Protein AF-A0A5B1CAL4-F1 (afdb_monomer)

Radius of gyration: 16.88 Å; Cα contacts (8 Å, |Δi|>4): 52; chains: 1; bounding box: 39×28×40 Å

Sequence (77 aa):
MLHTWGRDPTVYHPHVHFVVPGGGVNKKLDRWQQTAENFLFDHGTACRVYKAKFADHLRELGLYDQVDASVWRRNGS

Organism: NCBI:txid406547

Structure (mmCIF, N/CA/C/O backbone):
data_AF-A0A5B1CAL4-F1
#
_entry.id   AF-A0A5B1CAL4-F1
#
loop_
_atom_site.group_PDB
_atom_site.id
_atom_site.type_symbol
_atom_site.label_atom_id
_atom_site.label_alt_id
_atom_site.label_comp_id
_atom_site.label_asym_id
_atom_site.label_entity_id
_atom_site.label_seq_id
_atom_site.pdbx_PDB_ins_code
_atom_site.Cartn_x
_atom_site.Cartn_y
_atom_site.Cartn_z
_atom_site.occupancy
_atom_site.B_iso_or_equiv
_atom_site.auth_seq_id
_atom_site.auth_comp_id
_atom_site.auth_asym_id
_atom_site.auth_atom_id
_atom_site.pdbx_PDB_model_num
ATOM 1 N N . MET A 1 1 ? -3.504 11.630 0.775 1.00 91.81 1 MET A N 1
ATOM 2 C CA . MET A 1 1 ? -2.896 12.785 0.084 1.00 91.81 1 MET A CA 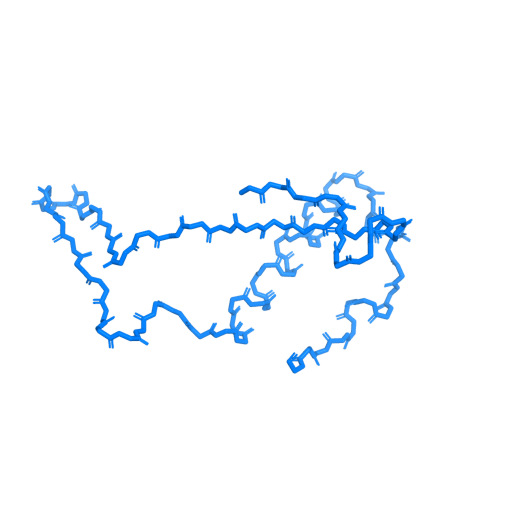1
ATOM 3 C C . MET A 1 1 ? -1.772 12.274 -0.793 1.00 91.81 1 MET A C 1
ATOM 5 O O . MET A 1 1 ? -0.954 11.523 -0.286 1.00 91.81 1 MET A O 1
ATOM 9 N N . LEU A 1 2 ? -1.763 12.615 -2.080 1.00 91.19 2 LEU A N 1
ATOM 10 C CA . LEU A 1 2 ? -0.673 12.277 -2.998 1.00 91.19 2 LEU A CA 1
ATOM 11 C C . LEU A 1 2 ? 0.315 13.444 -3.052 1.00 91.19 2 LEU A C 1
ATOM 13 O O . LEU A 1 2 ? -0.099 14.585 -3.241 1.00 91.19 2 LEU A O 1
ATOM 17 N N . HIS A 1 3 ? 1.600 13.138 -2.940 1.00 91.62 3 HIS A N 1
ATOM 18 C CA . HIS A 1 3 ? 2.697 14.055 -3.230 1.00 91.62 3 HIS A CA 1
ATOM 19 C C . HIS A 1 3 ? 3.570 13.466 -4.324 1.00 91.62 3 HIS A C 1
ATOM 21 O O . HIS A 1 3 ? 3.712 12.249 -4.396 1.00 91.62 3 HIS A O 1
ATOM 27 N N . THR A 1 4 ? 4.173 14.321 -5.147 1.00 90.94 4 THR A N 1
ATOM 28 C CA . THR A 1 4 ? 5.090 13.913 -6.225 1.00 90.94 4 THR A CA 1
ATOM 29 C C . THR A 1 4 ? 6.544 14.317 -5.972 1.00 90.94 4 THR A C 1
ATOM 31 O O . THR A 1 4 ? 7.407 14.017 -6.793 1.00 90.94 4 THR A O 1
ATOM 34 N N . TRP A 1 5 ? 6.832 14.942 -4.827 1.00 88.75 5 TRP A N 1
ATOM 35 C CA . TRP A 1 5 ? 8.158 15.407 -4.420 1.00 88.75 5 TRP A CA 1
ATOM 36 C C . TRP A 1 5 ? 8.484 14.994 -2.984 1.00 88.75 5 TRP A C 1
ATOM 38 O O . TRP A 1 5 ? 7.586 14.802 -2.166 1.00 88.75 5 TRP A O 1
ATOM 48 N N . GLY A 1 6 ? 9.778 14.861 -2.684 1.00 85.25 6 GLY A N 1
ATOM 49 C CA . GLY A 1 6 ? 10.288 14.586 -1.340 1.00 85.25 6 GLY A CA 1
ATOM 50 C C . GLY A 1 6 ? 10.699 15.862 -0.599 1.00 85.25 6 GLY A C 1
ATOM 51 O O . GLY A 1 6 ? 10.144 16.936 -0.813 1.00 85.25 6 GLY A O 1
ATOM 52 N N . ARG A 1 7 ? 11.713 15.754 0.272 1.00 86.62 7 ARG A N 1
ATOM 53 C CA . ARG A 1 7 ? 12.347 16.932 0.896 1.00 86.62 7 ARG A CA 1
ATOM 54 C C . ARG A 1 7 ? 13.005 17.836 -0.149 1.00 86.62 7 ARG A C 1
ATOM 56 O O . ARG A 1 7 ? 12.944 19.052 -0.018 1.00 86.62 7 ARG A O 1
ATOM 63 N N . ASP A 1 8 ? 13.641 17.230 -1.148 1.00 89.44 8 ASP A N 1
ATOM 64 C CA . ASP A 1 8 ? 14.131 17.931 -2.328 1.00 89.44 8 ASP A CA 1
ATOM 65 C C . ASP A 1 8 ? 13.001 17.989 -3.372 1.00 89.44 8 ASP A C 1
ATOM 67 O O . ASP A 1 8 ? 12.576 16.934 -3.858 1.00 89.44 8 ASP A O 1
ATOM 71 N N . PRO A 1 9 ? 12.488 19.186 -3.711 1.00 81.19 9 PRO A N 1
ATOM 72 C CA . PRO A 1 9 ? 11.392 19.339 -4.659 1.00 81.19 9 PRO A CA 1
ATOM 73 C C . PRO A 1 9 ? 11.771 18.992 -6.106 1.00 81.19 9 PRO A C 1
ATOM 75 O O . PRO A 1 9 ? 10.880 18.819 -6.934 1.00 81.19 9 PRO A O 1
ATOM 78 N N . THR A 1 10 ? 13.065 18.887 -6.425 1.00 88.62 10 THR A N 1
ATOM 79 C CA . THR A 1 10 ? 13.547 18.569 -7.779 1.00 88.62 10 THR A CA 1
ATOM 80 C C . THR A 1 10 ? 13.555 17.068 -8.076 1.00 88.62 10 THR A C 1
ATOM 82 O O . THR A 1 10 ? 13.570 16.663 -9.239 1.00 88.62 10 THR A O 1
ATOM 85 N N . VAL A 1 11 ? 13.502 16.228 -7.039 1.00 90.75 11 VAL A N 1
ATOM 86 C CA . VAL A 1 11 ? 13.499 14.769 -7.171 1.00 90.75 11 VAL A CA 1
ATOM 87 C C . VAL A 1 11 ? 12.062 14.266 -7.264 1.00 90.75 11 VAL A C 1
ATOM 89 O O . VAL A 1 11 ? 11.280 14.401 -6.319 1.00 90.75 11 VAL A O 1
ATOM 92 N N . TYR A 1 12 ? 11.726 13.625 -8.387 1.00 88.88 12 TYR A N 1
ATOM 93 C CA . TYR A 1 12 ? 10.437 12.955 -8.542 1.00 88.88 12 TYR A CA 1
ATOM 94 C C . TYR A 1 12 ? 10.326 11.792 -7.549 1.00 88.88 12 TYR A C 1
ATOM 96 O O . TYR A 1 12 ? 11.052 10.801 -7.634 1.00 88.88 12 TYR A O 1
ATOM 104 N N . HIS A 1 13 ? 9.423 11.935 -6.580 1.00 89.06 13 HIS A N 1
ATOM 105 C CA . HIS A 1 13 ? 9.264 10.997 -5.473 1.00 89.06 13 HIS A CA 1
ATOM 106 C C . HIS A 1 13 ? 7.783 10.843 -5.092 1.00 89.06 13 HIS A C 1
ATOM 108 O O . HIS A 1 13 ? 7.337 11.372 -4.063 1.00 89.06 13 HIS A O 1
ATOM 114 N N . PRO A 1 14 ? 6.991 10.148 -5.933 1.00 90.44 14 PRO A N 1
ATOM 115 C CA . PRO A 1 14 ? 5.574 9.963 -5.683 1.00 90.44 14 PRO A CA 1
ATOM 116 C C . PRO A 1 14 ? 5.334 9.119 -4.429 1.00 90.44 14 PRO A C 1
ATOM 118 O O . PRO A 1 14 ? 5.815 7.991 -4.323 1.00 90.44 14 PRO A O 1
ATOM 121 N N . HIS A 1 15 ? 4.566 9.656 -3.483 1.00 91.50 15 HIS A N 1
ATOM 122 C CA . HIS A 1 15 ? 4.167 8.959 -2.265 1.00 91.50 15 HIS A CA 1
ATOM 123 C C . HIS A 1 15 ? 2.774 9.394 -1.805 1.00 91.50 15 HIS A C 1
ATOM 125 O O . HIS A 1 15 ? 2.328 10.513 -2.063 1.00 91.50 15 HIS A O 1
ATOM 131 N N . VAL A 1 16 ? 2.069 8.494 -1.117 1.00 91.12 16 VAL A N 1
ATOM 132 C CA . VAL A 1 16 ? 0.703 8.733 -0.645 1.00 91.12 16 VAL A CA 1
ATOM 133 C C . VAL A 1 1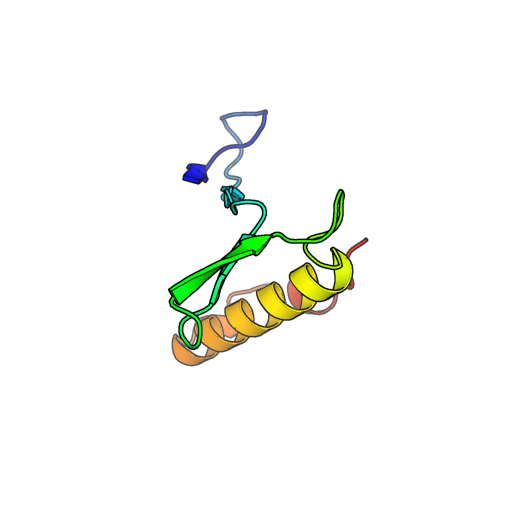6 ? 0.652 8.627 0.872 1.00 91.12 16 VAL A C 1
ATOM 135 O O . VAL A 1 16 ? 1.002 7.595 1.435 1.00 91.12 16 VAL A O 1
ATOM 138 N N . HIS A 1 17 ? 0.154 9.673 1.530 1.00 91.75 17 HIS A N 1
ATOM 139 C CA . HIS A 1 17 ? -0.205 9.632 2.947 1.00 91.75 17 HIS A CA 1
ATOM 140 C C . HIS A 1 17 ? -1.660 9.219 3.106 1.00 91.75 17 HIS A C 1
ATOM 142 O O . HIS A 1 17 ? -2.564 9.890 2.596 1.00 91.75 17 HIS A O 1
ATOM 148 N N . PHE A 1 18 ? -1.891 8.142 3.844 1.00 90.06 18 PHE A N 1
ATOM 149 C CA . PHE A 1 18 ? -3.224 7.723 4.256 1.00 90.06 18 PHE A CA 1
ATOM 150 C C . PHE A 1 18 ? -3.440 8.126 5.711 1.00 90.06 18 PHE A C 1
ATOM 152 O O . PHE A 1 18 ? -2.650 7.767 6.579 1.00 90.06 18 PHE A O 1
ATOM 159 N N . VAL A 1 19 ? -4.516 8.866 5.972 1.00 91.12 19 VAL A N 1
ATOM 160 C CA . VAL A 1 19 ? -4.967 9.151 7.336 1.00 91.12 19 VAL A CA 1
ATOM 161 C C . VAL A 1 19 ? -6.072 8.158 7.650 1.00 91.12 19 VAL A C 1
ATOM 163 O O . VAL A 1 19 ? -7.085 8.120 6.953 1.00 91.12 19 VAL A O 1
ATOM 166 N N . VAL A 1 20 ? -5.856 7.335 8.671 1.00 88.19 20 VAL A N 1
ATOM 167 C CA . VAL A 1 20 ? -6.814 6.320 9.110 1.00 88.19 20 VAL A CA 1
ATOM 168 C C . VAL A 1 20 ? -7.271 6.688 10.519 1.00 88.19 20 VAL A C 1
ATOM 170 O O . VAL A 1 20 ? -6.419 6.953 11.370 1.00 88.19 20 VAL A O 1
ATOM 173 N N . PRO A 1 21 ? -8.584 6.747 10.790 1.00 88.94 21 PRO A N 1
ATOM 174 C CA . PRO A 1 21 ? -9.061 6.998 12.141 1.00 88.94 21 PRO A CA 1
ATOM 175 C C . PRO A 1 21 ? -8.761 5.795 13.051 1.00 88.94 21 PRO A C 1
ATOM 177 O O . PRO A 1 21 ? -8.672 4.661 12.585 1.00 88.94 21 PRO A O 1
ATOM 180 N N . GLY A 1 22 ? -8.639 6.026 14.362 1.00 90.69 22 GLY A N 1
ATOM 181 C CA . GLY A 1 22 ? -8.357 4.992 15.375 1.00 90.69 22 GLY A CA 1
ATOM 182 C C . GLY A 1 22 ? -9.533 4.048 15.670 1.00 90.69 22 GLY A C 1
ATOM 183 O O . GLY A 1 22 ? -9.830 3.763 16.828 1.00 90.69 22 GLY A O 1
ATOM 184 N N . GLY A 1 23 ? -10.270 3.627 14.643 1.00 91.06 23 GLY A N 1
ATOM 185 C CA . GLY A 1 23 ? -11.455 2.783 14.746 1.00 91.06 23 GLY A CA 1
ATOM 186 C C . GLY A 1 23 ? -12.305 2.792 13.478 1.00 91.06 23 GLY A C 1
ATOM 187 O O . GLY A 1 23 ? -11.954 3.400 12.467 1.00 91.06 23 GLY A O 1
ATOM 188 N N . GLY A 1 24 ? -13.443 2.108 13.533 1.00 91.62 24 GLY A N 1
ATOM 189 C CA . GLY A 1 24 ? -14.394 2.049 12.430 1.00 91.62 24 GLY A CA 1
ATOM 190 C C . GLY A 1 24 ? -15.795 1.663 12.883 1.00 91.62 24 GLY A C 1
ATOM 191 O O . GLY A 1 24 ? -16.009 1.218 14.008 1.00 91.62 24 GLY A O 1
ATOM 192 N N . VAL A 1 25 ? -16.775 1.836 11.999 1.00 93.88 25 VAL A N 1
ATOM 193 C CA . VAL A 1 25 ? -18.167 1.483 12.298 1.00 93.88 25 VAL A CA 1
ATOM 194 C C . VAL A 1 25 ? -18.361 -0.026 12.166 1.00 93.88 25 VAL A C 1
ATOM 196 O O . VAL A 1 25 ? -18.151 -0.610 11.099 1.00 93.88 25 VAL A O 1
ATOM 199 N N . ASN A 1 26 ? -18.818 -0.663 13.241 1.00 91.69 26 ASN A N 1
ATOM 200 C CA . ASN A 1 26 ? -19.296 -2.033 13.200 1.00 91.69 26 ASN A CA 1
ATOM 201 C C . ASN A 1 26 ? -20.693 -2.056 12.572 1.00 91.69 26 ASN A C 1
ATOM 203 O O . ASN A 1 26 ? -21.686 -1.786 13.243 1.00 91.69 26 ASN A O 1
ATOM 207 N N . LYS A 1 27 ? -20.770 -2.431 11.291 1.00 89.56 27 LYS A N 1
ATOM 208 C CA . LYS A 1 27 ? -22.027 -2.466 10.522 1.00 89.56 27 LYS A CA 1
ATOM 209 C C . LYS A 1 27 ? -23.116 -3.367 11.119 1.00 89.56 27 LYS A C 1
ATOM 211 O O . LYS A 1 27 ? -24.279 -3.177 10.798 1.00 89.56 27 LYS A O 1
ATOM 216 N N . LYS A 1 28 ? -22.763 -4.359 11.948 1.00 92.38 28 LYS A N 1
ATOM 217 C CA . LYS A 1 28 ? -23.749 -5.245 12.592 1.00 92.38 28 LYS A CA 1
ATOM 218 C C . LYS A 1 28 ? -24.382 -4.614 13.829 1.00 92.38 28 LYS A C 1
ATOM 220 O O . LYS A 1 28 ? -25.513 -4.940 14.155 1.00 92.38 28 LYS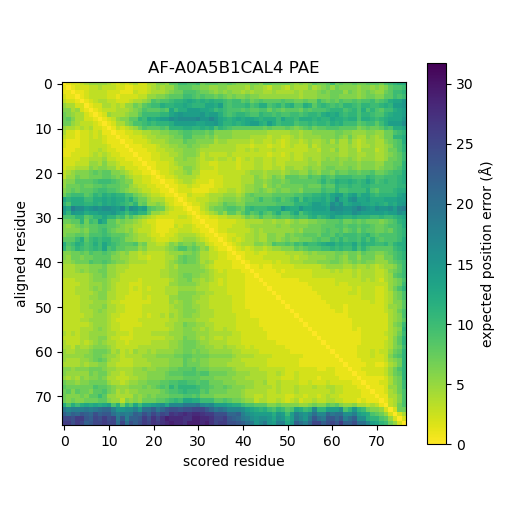 A O 1
ATOM 225 N N . LEU A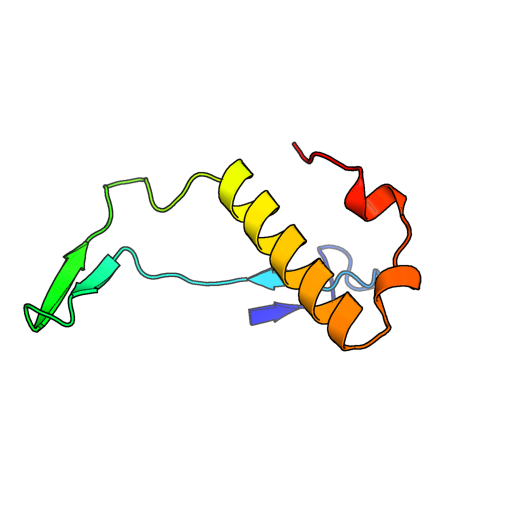 1 29 ? -23.628 -3.776 14.537 1.00 89.44 29 LEU A N 1
ATOM 226 C CA . LEU A 1 29 ? -24.027 -3.191 15.821 1.00 89.44 29 LEU A CA 1
ATOM 227 C C . LEU A 1 29 ? -24.318 -1.689 15.724 1.00 89.44 29 LEU A C 1
ATOM 229 O O . LEU A 1 29 ? -24.599 -1.077 16.748 1.00 89.44 29 LEU A O 1
ATOM 233 N N . ASP A 1 30 ? -24.177 -1.121 14.524 1.00 93.75 30 ASP A N 1
ATOM 234 C CA . ASP A 1 30 ? -24.289 0.305 14.209 1.00 93.75 30 ASP A CA 1
ATOM 235 C C . ASP A 1 30 ? -23.572 1.210 15.225 1.00 93.75 30 ASP A C 1
ATOM 237 O O . ASP A 1 30 ? -24.094 2.194 15.742 1.00 93.75 30 ASP A O 1
ATOM 241 N N . ARG A 1 31 ? -22.349 0.811 15.587 1.00 95.00 31 ARG A N 1
ATOM 242 C CA . ARG A 1 31 ? -21.572 1.444 16.656 1.00 95.00 31 ARG A C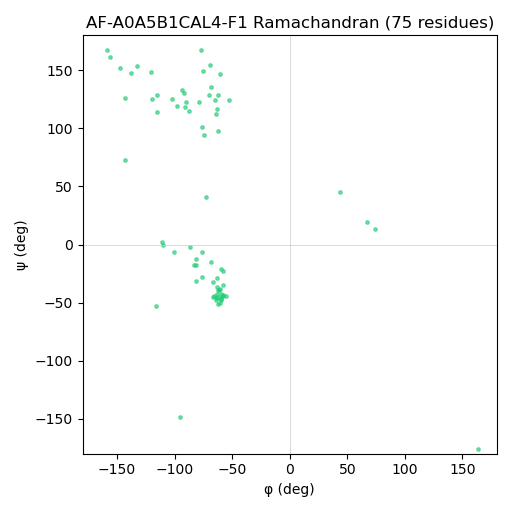A 1
ATOM 243 C C . ARG A 1 31 ? -20.112 1.594 16.262 1.00 95.00 31 ARG A C 1
ATOM 245 O O . ARG A 1 31 ? -19.551 0.732 15.586 1.00 95.00 31 ARG A O 1
ATOM 252 N N . TRP A 1 32 ? -19.478 2.657 16.753 1.00 94.44 32 TRP A N 1
ATOM 253 C CA . TRP A 1 32 ? -18.030 2.835 16.681 1.00 94.44 32 TRP A CA 1
ATOM 254 C C . TRP A 1 32 ? -17.277 1.738 17.444 1.00 94.44 32 TRP A C 1
ATOM 256 O O . TRP A 1 32 ? -17.530 1.485 18.621 1.00 94.44 32 TRP A O 1
ATOM 266 N N . GLN A 1 33 ? -16.313 1.113 16.781 1.00 93.00 33 GLN A N 1
ATOM 267 C CA . GLN A 1 33 ? -15.370 0.181 17.375 1.00 93.00 33 GLN A CA 1
ATOM 268 C C . GLN A 1 33 ? -13.968 0.780 17.284 1.00 93.00 33 GLN A C 1
ATOM 270 O O . GLN A 1 33 ? -13.433 0.957 16.191 1.00 93.00 33 GLN A O 1
ATOM 275 N N . GLN A 1 34 ? -13.389 1.097 18.438 1.00 93.25 34 GLN A N 1
ATOM 276 C CA . GLN A 1 34 ? -12.048 1.665 18.541 1.00 93.25 34 GLN A CA 1
ATOM 277 C C . GLN A 1 34 ? -10.975 0.595 18.297 1.00 93.25 34 GLN A C 1
ATOM 279 O O . GLN A 1 34 ? -11.176 -0.583 18.603 1.00 93.25 34 GLN A O 1
ATOM 284 N N . THR A 1 35 ? -9.834 1.004 17.747 1.00 92.19 35 THR A N 1
ATOM 285 C CA . THR A 1 35 ? -8.631 0.165 17.674 1.00 92.19 35 THR A CA 1
ATOM 286 C C . THR A 1 35 ? -7.933 0.111 19.031 1.00 92.19 35 THR A C 1
ATOM 288 O O . THR A 1 35 ? -8.240 0.892 19.932 1.00 92.19 35 THR A O 1
ATOM 291 N N . ALA A 1 36 ? -6.978 -0.804 19.192 1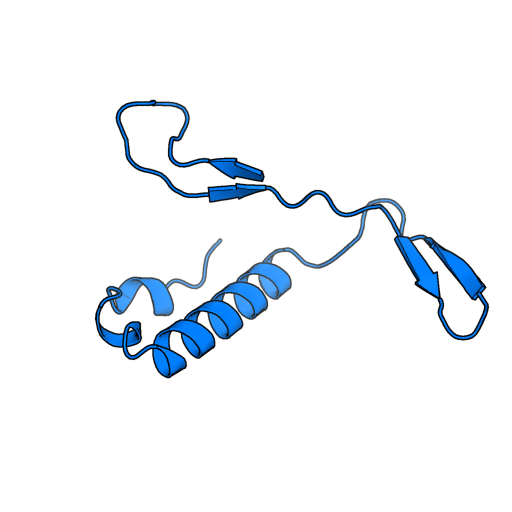.00 91.50 36 ALA A N 1
ATOM 292 C CA . ALA A 1 36 ? -6.154 -0.825 20.393 1.00 91.50 36 ALA A CA 1
ATOM 293 C C . ALA A 1 36 ? -5.373 0.493 20.540 1.00 91.50 36 ALA A C 1
ATOM 295 O O . ALA A 1 36 ? -4.972 1.118 19.552 1.00 91.50 36 ALA A O 1
ATOM 296 N N . GLU A 1 37 ? -5.159 0.912 21.786 1.00 84.94 37 GLU A N 1
ATOM 297 C CA . GLU A 1 37 ? -4.338 2.076 22.103 1.00 84.94 37 GLU A CA 1
ATOM 298 C C . GLU A 1 37 ? -2.902 1.784 21.639 1.00 84.94 37 GLU A C 1
ATOM 300 O O . GLU A 1 37 ? -2.273 0.834 22.098 1.00 84.94 37 GLU A O 1
ATOM 305 N N . ASN A 1 38 ? -2.408 2.561 20.673 1.00 86.44 38 ASN A N 1
ATOM 306 C CA . ASN A 1 38 ? -1.087 2.415 20.038 1.00 86.44 38 ASN A CA 1
ATOM 307 C C . ASN A 1 38 ? -0.910 1.250 19.053 1.00 86.44 38 ASN A C 1
ATOM 309 O O . ASN A 1 38 ? 0.218 0.962 18.654 1.00 86.44 38 ASN A O 1
ATOM 313 N N . PHE A 1 39 ? -1.985 0.599 18.605 1.00 88.06 39 PHE A N 1
ATOM 314 C CA . PHE A 1 39 ? -1.863 -0.431 17.576 1.00 88.06 39 PHE A CA 1
ATOM 315 C C . PHE A 1 39 ? -3.035 -0.417 16.595 1.00 88.06 39 PHE A C 1
ATOM 317 O O . PHE A 1 39 ? -4.200 -0.528 16.978 1.00 88.06 39 PHE A O 1
ATOM 324 N N . LEU A 1 40 ? -2.701 -0.329 15.307 1.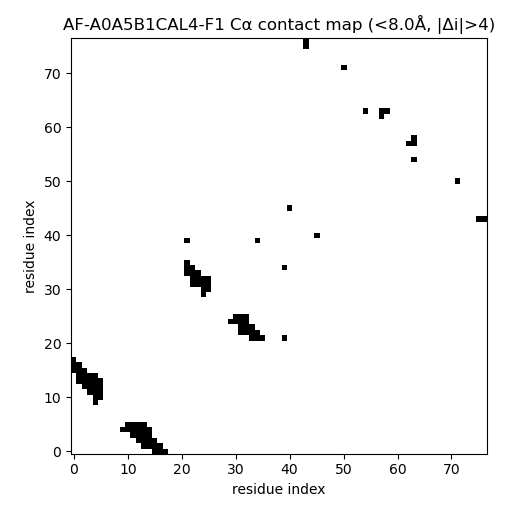00 87.44 40 LEU A N 1
ATOM 325 C CA . LEU A 1 40 ? -3.656 -0.409 14.202 1.00 87.44 40 LEU A CA 1
ATOM 326 C C . LEU A 1 40 ? -3.388 -1.645 13.334 1.00 87.44 40 LEU A C 1
ATOM 328 O O . LEU A 1 40 ? -4.282 -2.459 13.118 1.00 87.44 40 LEU A O 1
ATOM 332 N N . PHE A 1 41 ? -2.150 -1.800 12.865 1.00 89.00 41 PHE A N 1
ATOM 333 C CA . PHE A 1 41 ? -1.670 -2.974 12.140 1.00 89.00 41 PHE A CA 1
ATOM 334 C C . PHE A 1 41 ? -0.151 -3.104 12.275 1.00 89.00 41 PHE A C 1
ATOM 336 O O . PHE A 1 41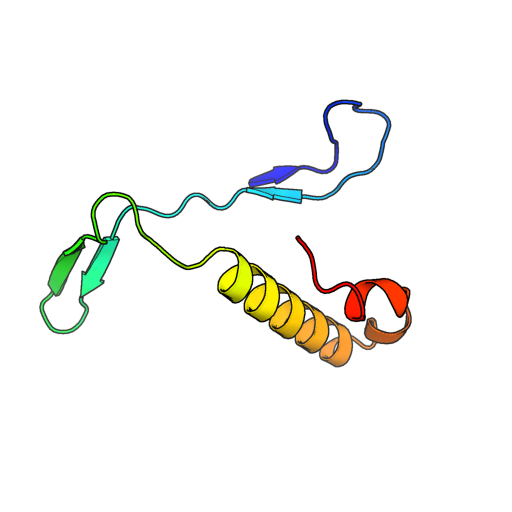 ? 0.548 -2.134 12.569 1.00 89.00 41 PHE A O 1
ATOM 343 N N . ASP A 1 42 ? 0.359 -4.303 12.003 1.00 91.94 42 ASP A N 1
ATOM 344 C CA . ASP A 1 42 ? 1.793 -4.540 11.859 1.00 91.94 42 ASP A CA 1
ATOM 345 C C . ASP A 1 42 ? 2.327 -3.902 10.564 1.00 91.94 42 ASP A C 1
ATOM 347 O O . ASP A 1 42 ? 1.793 -4.134 9.473 1.00 91.94 42 ASP A O 1
ATOM 351 N N . HIS A 1 43 ? 3.400 -3.117 10.682 1.00 90.00 43 HIS A N 1
ATOM 352 C CA . HIS A 1 43 ? 4.014 -2.398 9.562 1.00 90.00 43 HIS A CA 1
ATOM 353 C C . HIS A 1 43 ? 4.484 -3.354 8.458 1.00 90.00 43 HIS A C 1
ATOM 355 O O . HIS A 1 43 ? 4.168 -3.154 7.283 1.00 90.00 43 HIS A O 1
ATOM 361 N N . GLY A 1 44 ? 5.181 -4.435 8.825 1.00 91.50 44 GLY A N 1
ATOM 362 C CA . GLY A 1 44 ? 5.724 -5.388 7.856 1.00 91.50 44 GLY A CA 1
ATOM 363 C C . GLY A 1 44 ? 4.625 -6.091 7.059 1.00 91.50 44 GLY A C 1
ATOM 364 O O . GLY A 1 44 ? 4.712 -6.218 5.834 1.00 91.50 44 GLY A O 1
ATOM 365 N N . THR A 1 45 ? 3.556 -6.498 7.739 1.00 93.62 45 THR A N 1
ATOM 366 C CA . THR A 1 45 ? 2.372 -7.107 7.129 1.00 93.62 45 THR A CA 1
ATOM 367 C C . THR A 1 45 ? 1.674 -6.128 6.190 1.00 93.62 45 THR A C 1
ATOM 369 O O . THR A 1 45 ? 1.392 -6.488 5.046 1.00 93.62 45 THR A O 1
ATOM 372 N N . ALA A 1 46 ? 1.465 -4.878 6.614 1.00 91.69 46 ALA A N 1
ATOM 373 C CA . ALA A 1 46 ? 0.859 -3.848 5.772 1.00 91.69 46 ALA A CA 1
ATOM 374 C C . ALA A 1 46 ? 1.681 -3.584 4.499 1.00 91.69 46 ALA A C 1
ATOM 376 O O . ALA A 1 46 ? 1.123 -3.573 3.399 1.00 91.69 46 ALA A O 1
ATOM 377 N N . CYS A 1 47 ? 3.009 -3.470 4.612 1.00 91.38 47 CYS A N 1
ATOM 378 C CA . CYS A 1 47 ? 3.894 -3.316 3.458 1.00 91.38 47 CYS A CA 1
ATOM 379 C C . CYS A 1 47 ? 3.796 -4.496 2.482 1.00 91.38 47 CYS A C 1
ATOM 381 O O . CYS A 1 47 ? 3.751 -4.283 1.269 1.00 91.38 47 CYS A O 1
ATOM 383 N N . ARG A 1 48 ? 3.752 -5.738 2.985 1.00 91.81 48 ARG A N 1
ATOM 384 C CA . ARG A 1 48 ? 3.616 -6.942 2.145 1.00 91.81 48 ARG A CA 1
ATOM 385 C C . ARG A 1 48 ? 2.282 -6.957 1.402 1.00 91.81 48 ARG A C 1
ATOM 387 O O . ARG A 1 48 ? 2.273 -7.162 0.190 1.00 91.81 48 ARG A O 1
ATOM 394 N N . VAL A 1 49 ? 1.178 -6.695 2.104 1.00 93.75 49 VAL A N 1
ATOM 395 C CA . VAL A 1 49 ? -0.169 -6.669 1.510 1.00 93.75 49 VAL A CA 1
ATOM 396 C C . VAL A 1 49 ? -0.284 -5.566 0.461 1.00 93.75 49 VAL A C 1
ATOM 398 O O . VAL A 1 49 ? -0.789 -5.821 -0.631 1.00 93.75 49 VAL A O 1
ATOM 401 N N . TYR A 1 50 ? 0.215 -4.363 0.756 1.00 92.38 50 TYR A N 1
ATOM 402 C CA . TYR A 1 50 ? 0.207 -3.259 -0.202 1.00 92.38 50 TYR A CA 1
ATOM 403 C C . TYR A 1 50 ? 0.997 -3.606 -1.468 1.00 92.38 50 TYR A C 1
ATOM 405 O O . TYR A 1 50 ? 0.466 -3.481 -2.569 1.00 92.38 50 TYR A O 1
ATOM 413 N N . LYS A 1 51 ? 2.236 -4.101 -1.324 1.00 91.88 51 LYS A N 1
ATOM 414 C CA . LYS A 1 51 ? 3.076 -4.501 -2.465 1.00 91.88 51 LYS A CA 1
ATOM 415 C C . LYS A 1 51 ? 2.409 -5.571 -3.326 1.00 91.88 51 LYS A C 1
ATOM 417 O O . LYS A 1 51 ? 2.448 -5.453 -4.545 1.00 91.88 51 LYS A O 1
ATOM 422 N N . ALA A 1 52 ? 1.795 -6.581 -2.706 1.00 94.06 52 ALA A N 1
ATOM 423 C CA . ALA A 1 52 ? 1.090 -7.639 -3.425 1.00 94.06 52 ALA A CA 1
ATOM 424 C C . ALA A 1 52 ? -0.090 -7.080 -4.233 1.00 94.06 52 ALA A C 1
ATOM 426 O O . ALA A 1 52 ? -0.143 -7.276 -5.440 1.00 94.06 52 ALA A O 1
ATOM 427 N N . LYS A 1 53 ? -0.967 -6.288 -3.600 1.00 96.19 53 LYS A N 1
ATOM 428 C CA . LYS A 1 53 ? -2.116 -5.670 -4.284 1.00 96.19 53 LYS A CA 1
ATOM 429 C C . LYS A 1 53 ? -1.697 -4.731 -5.412 1.00 96.19 53 LYS A C 1
ATOM 431 O O . LYS A 1 53 ? -2.327 -4.704 -6.462 1.00 96.19 53 LYS A O 1
ATOM 436 N N . PHE A 1 54 ? -0.633 -3.962 -5.198 1.00 94.62 54 PHE A N 1
ATOM 437 C CA . PHE A 1 54 ? -0.100 -3.072 -6.220 1.00 94.62 54 PHE A CA 1
ATOM 438 C C . PHE A 1 54 ? 0.467 -3.861 -7.407 1.00 94.62 54 PHE A C 1
ATOM 440 O O . PHE A 1 54 ? 0.166 -3.544 -8.553 1.00 94.62 54 PHE A O 1
ATOM 447 N N . ALA A 1 55 ? 1.232 -4.924 -7.139 1.00 95.19 55 ALA A N 1
ATOM 448 C CA . ALA A 1 55 ? 1.722 -5.838 -8.166 1.00 95.19 55 ALA A CA 1
ATOM 449 C C . ALA A 1 55 ? 0.579 -6.479 -8.967 1.00 95.19 55 ALA A C 1
ATOM 451 O O . ALA A 1 55 ? 0.662 -6.526 -10.190 1.00 95.19 55 ALA A O 1
ATOM 452 N N . ASP A 1 56 ? -0.479 -6.942 -8.297 1.00 97.31 56 ASP A N 1
ATOM 453 C CA . ASP A 1 56 ? -1.645 -7.550 -8.946 1.00 97.31 56 ASP A CA 1
ATOM 454 C C . ASP A 1 56 ? -2.323 -6.568 -9.907 1.00 97.31 56 ASP A C 1
ATOM 456 O O . ASP A 1 56 ? -2.504 -6.890 -11.080 1.00 97.31 56 ASP A O 1
ATOM 460 N N . HIS A 1 57 ? -2.569 -5.330 -9.473 1.00 97.62 57 HIS A N 1
ATOM 461 C CA . HIS A 1 57 ? -3.120 -4.301 -10.358 1.00 97.62 57 HIS A CA 1
ATOM 462 C C . HIS A 1 57 ? -2.195 -3.955 -11.530 1.00 97.62 57 HIS A C 1
ATOM 464 O O . HIS A 1 57 ? -2.665 -3.733 -12.644 1.00 97.62 57 HIS A O 1
ATOM 470 N N . LEU A 1 58 ? -0.873 -3.945 -11.336 1.00 97.38 58 LEU A N 1
ATOM 471 C CA . LEU A 1 58 ? 0.049 -3.753 -12.458 1.00 97.38 58 LEU A CA 1
ATOM 472 C C . LEU A 1 58 ? 0.015 -4.922 -13.451 1.00 97.38 58 LEU A C 1
ATOM 474 O O . LEU A 1 58 ? 0.194 -4.688 -14.644 1.00 97.38 58 LEU A O 1
ATOM 478 N N . ARG A 1 59 ? -0.224 -6.161 -13.000 1.00 97.31 59 ARG A N 1
ATOM 479 C CA . ARG A 1 59 ? -0.415 -7.313 -13.902 1.00 97.31 59 ARG A CA 1
ATOM 480 C C . ARG A 1 59 ? -1.691 -7.169 -14.715 1.00 97.31 59 ARG A C 1
ATOM 482 O O . ARG A 1 59 ? -1.646 -7.359 -15.924 1.00 97.31 59 ARG A O 1
ATOM 489 N N . GLU A 1 60 ? -2.790 -6.781 -14.073 1.00 98.25 60 GLU A N 1
ATOM 490 C CA . GLU A 1 60 ? -4.075 -6.527 -14.741 1.00 98.25 60 GLU A CA 1
ATOM 491 C C . GLU A 1 60 ? -3.954 -5.454 -15.833 1.00 98.25 60 GLU A C 1
ATOM 493 O O . GLU A 1 60 ? -4.585 -5.560 -16.882 1.00 98.25 60 GLU A O 1
ATOM 498 N N . LEU A 1 61 ? -3.103 -4.448 -15.613 1.00 98.06 61 LEU A N 1
ATOM 499 C CA . LEU A 1 61 ? -2.839 -3.373 -16.571 1.00 98.06 61 LEU A CA 1
ATOM 500 C C . LEU A 1 61 ? -1.745 -3.706 -17.605 1.00 98.06 61 LEU A C 1
ATOM 502 O O . LEU A 1 61 ? -1.454 -2.871 -18.459 1.00 98.06 61 LEU A O 1
ATOM 506 N N . GLY A 1 62 ? -1.103 -4.878 -17.532 1.00 97.88 62 GLY A N 1
ATOM 507 C CA . GLY A 1 62 ? 0.029 -5.234 -18.402 1.00 97.88 62 GLY A CA 1
ATOM 508 C C . GLY A 1 62 ? 1.296 -4.396 -18.166 1.00 97.88 62 GLY A C 1
ATOM 509 O O . GLY A 1 62 ? 2.163 -4.316 -19.032 1.00 97.88 62 GLY A O 1
ATOM 510 N N . LEU A 1 63 ? 1.411 -3.749 -17.002 1.00 97.12 63 LEU A N 1
ATOM 511 C CA . LEU A 1 63 ? 2.527 -2.873 -16.623 1.00 97.12 63 LEU A CA 1
ATOM 512 C C . LEU A 1 63 ? 3.541 -3.557 -15.696 1.00 97.12 63 LEU A C 1
ATOM 514 O O . LEU A 1 63 ? 4.569 -2.968 -15.374 1.00 97.12 63 LEU A O 1
ATOM 518 N N . TYR A 1 64 ? 3.261 -4.779 -15.236 1.00 96.06 64 TYR A N 1
ATOM 519 C CA . TYR A 1 64 ? 4.081 -5.475 -14.239 1.00 96.06 64 TYR A CA 1
ATOM 520 C C . TYR A 1 64 ? 5.557 -5.592 -14.645 1.00 96.06 64 TYR A C 1
ATOM 522 O O . TYR A 1 64 ? 6.439 -5.283 -13.843 1.00 96.06 64 TYR A O 1
ATOM 530 N N . ASP A 1 65 ? 5.813 -5.953 -15.903 1.00 95.12 65 ASP A N 1
ATOM 531 C CA . ASP A 1 65 ? 7.167 -6.147 -16.434 1.00 95.12 65 ASP A CA 1
ATOM 532 C C . ASP A 1 65 ? 7.907 -4.826 -16.719 1.00 95.12 65 ASP A C 1
ATOM 534 O O . ASP A 1 65 ? 9.099 -4.838 -17.015 1.00 95.12 65 ASP A O 1
ATOM 538 N N . GLN A 1 66 ? 7.232 -3.673 -16.598 1.00 95.50 66 GLN A N 1
ATOM 539 C CA . GLN A 1 66 ? 7.870 -2.350 -16.691 1.00 95.50 66 GLN A CA 1
ATOM 540 C C . GLN A 1 66 ? 8.539 -1.929 -15.376 1.00 95.50 66 GLN A C 1
ATOM 542 O O . GLN A 1 66 ? 9.298 -0.960 -15.344 1.00 95.50 66 GLN A O 1
ATOM 547 N N . VAL A 1 67 ? 8.258 -2.636 -14.278 1.00 92.12 67 VAL A N 1
ATOM 548 C CA . VAL A 1 67 ? 8.885 -2.394 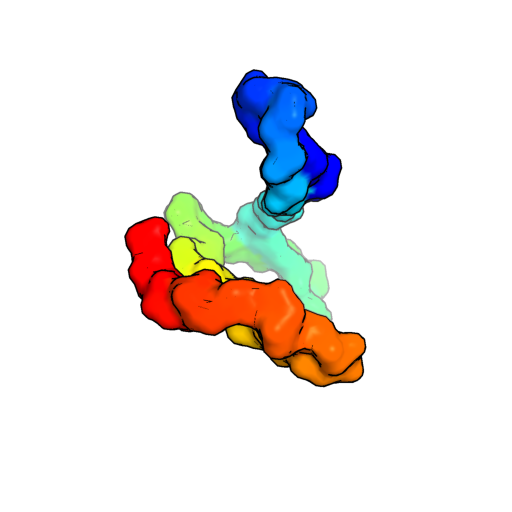-12.979 1.00 92.12 67 VAL A CA 1
ATOM 549 C C . VAL A 1 67 ? 10.115 -3.282 -12.841 1.00 92.12 67 VAL A C 1
ATOM 551 O O . VAL A 1 67 ? 10.037 -4.495 -13.022 1.00 92.12 67 VAL A O 1
ATOM 554 N N . ASP A 1 68 ? 11.246 -2.687 -12.456 1.00 91.38 68 ASP A N 1
ATOM 555 C CA . ASP A 1 68 ? 12.481 -3.430 -12.197 1.00 91.38 68 ASP A CA 1
ATOM 556 C C . ASP A 1 68 ? 12.232 -4.586 -11.208 1.00 91.38 68 ASP A C 1
ATOM 558 O O . ASP A 1 68 ? 11.756 -4.389 -10.086 1.00 91.38 68 ASP A O 1
ATOM 562 N N . ALA A 1 69 ? 12.588 -5.810 -11.607 1.00 89.44 69 ALA A N 1
ATOM 563 C CA . ALA A 1 69 ? 12.326 -7.017 -10.827 1.00 89.44 69 ALA A CA 1
ATOM 564 C C . ALA A 1 69 ? 12.969 -7.009 -9.422 1.00 89.44 69 ALA A C 1
ATOM 566 O O . ALA A 1 69 ? 12.529 -7.736 -8.527 1.00 89.44 69 ALA A O 1
ATOM 567 N N . SER A 1 70 ? 14.008 -6.198 -9.191 1.00 89.31 70 SER A N 1
ATOM 568 C CA . SER A 1 70 ? 14.602 -5.995 -7.864 1.00 89.31 70 SER A CA 1
ATOM 569 C C . SER A 1 70 ? 13.630 -5.361 -6.863 1.00 89.31 70 SER A C 1
ATOM 571 O O . SER A 1 70 ? 13.706 -5.676 -5.672 1.00 89.31 70 SER A O 1
ATOM 573 N N . VAL A 1 71 ? 12.668 -4.556 -7.329 1.00 87.25 71 VAL A N 1
ATOM 574 C CA . VAL A 1 71 ? 11.636 -3.919 -6.493 1.00 87.25 71 VAL A CA 1
ATOM 575 C C . VAL A 1 71 ? 10.782 -4.972 -5.787 1.00 87.25 71 VAL A C 1
ATOM 577 O O . VAL A 1 71 ? 10.462 -4.826 -4.604 1.00 87.25 71 VAL A O 1
ATOM 580 N N . TRP A 1 72 ? 10.479 -6.072 -6.479 1.00 86.56 72 TRP A N 1
ATOM 581 C CA . TRP A 1 72 ? 9.671 -7.171 -5.948 1.00 86.56 72 TRP A CA 1
ATOM 582 C C . TRP A 1 72 ? 10.438 -8.065 -4.973 1.00 86.56 72 TRP A C 1
ATOM 584 O O . TRP A 1 72 ? 9.844 -8.635 -4.062 1.00 86.56 72 TRP A O 1
ATOM 594 N N . ARG A 1 73 ? 11.763 -8.160 -5.131 1.00 78.06 73 ARG A N 1
ATOM 595 C CA . ARG A 1 73 ? 12.633 -8.995 -4.286 1.00 78.06 73 ARG A CA 1
ATOM 596 C C . ARG A 1 73 ? 13.006 -8.336 -2.961 1.00 78.06 73 ARG A C 1
ATOM 598 O O . ARG A 1 73 ? 13.445 -9.021 -2.040 1.00 78.06 73 ARG A O 1
ATOM 605 N N . ARG A 1 74 ? 12.842 -7.014 -2.839 1.00 64.44 74 ARG A N 1
ATOM 606 C CA . ARG A 1 74 ? 13.204 -6.288 -1.618 1.00 64.44 74 ARG A CA 1
ATOM 607 C C . ARG A 1 74 ? 12.177 -6.555 -0.513 1.00 64.44 74 ARG A C 1
ATOM 609 O O . ARG A 1 74 ? 11.164 -5.856 -0.396 1.00 64.44 74 ARG A O 1
ATOM 616 N N . ASN A 1 75 ? 12.475 -7.544 0.329 1.00 52.16 75 ASN A N 1
ATOM 617 C CA . ASN A 1 75 ? 11.922 -7.653 1.677 1.00 52.16 75 ASN A CA 1
ATOM 618 C C . ASN A 1 75 ? 12.398 -6.415 2.446 1.00 52.16 75 ASN A C 1
ATOM 620 O O . ASN A 1 75 ? 13.558 -6.327 2.831 1.00 52.16 75 ASN A O 1
ATOM 624 N N . GLY A 1 76 ? 11.549 -5.391 2.527 1.00 51.31 76 GLY A N 1
ATOM 625 C CA . GLY A 1 76 ? 11.909 -4.134 3.179 1.00 51.31 76 GLY A CA 1
ATOM 626 C C . GLY A 1 76 ? 12.062 -4.332 4.684 1.00 51.31 76 GLY A C 1
ATOM 627 O O . GLY A 1 76 ? 11.215 -4.991 5.288 1.00 51.31 76 GLY A O 1
ATOM 628 N N . SER A 1 77 ? 13.132 -3.760 5.239 1.00 36.97 77 SER A N 1
ATOM 629 C CA . SER A 1 77 ? 13.128 -3.132 6.564 1.00 36.97 77 SER A CA 1
ATOM 630 C C . SER A 1 77 ? 12.093 -2.013 6.607 1.00 36.97 77 SER A C 1
ATOM 632 O O . SER A 1 77 ? 12.080 -1.248 5.609 1.00 36.97 77 SER A O 1
#

InterPro domains:
  IPR007069 Transposase, IS801/IS1294 [PF04986] (1-61)

Secondary structure (DSSP, 8-state):
-EEEE-SSTTSEEEEEPPP--SEEEETTTTEEEEPBTTBS--HHHHHHHHHHHHHHHHHHTT-GGGS-HHHHH----

Mean predicted aligned error: 6.03 Å

Foldseek 3Di:
DWDQADPDRVDGDIDDDDDDDQFDQDPVVRDTDGHPDPDDDDPLVVVVVVLVVVLVVCVVVVNNVVDDPVVVVDSDD

pLDDT: mean 89.39, std 9.9, range [36.97, 98.25]

Solvent-accessible surface area (backbone atoms only — not comparable to full-atom values): 4987 Å² total; per-residue (Å²): 86,82,42,58,41,56,95,54,74,87,46,85,39,76,48,71,54,82,88,76,70,74,46,48,73,37,84,89,73,78,38,83,42,71,47,59,91,95,47,89,74,60,65,71,59,51,54,51,53,51,52,50,56,52,48,50,54,27,49,77,70,72,46,45,86,79,50,66,70,66,69,78,67,56,81,75,131